Protein AF-A0A2P6PGK5-F1 (afdb_monomer)

Nearest PDB structures (foldseek):
  5vak-assembly1_A  TM=9.137E-01  e=5.078E-07  Homo sapiens
  5cg0-assembly3_E  TM=9.260E-01  e=4.157E-07  Spodoptera frugiperda
  8in1-assembly2_B  TM=9.350E-01  e=7.089E-07  Aplysia kurodai
  6nfj-assembly1_A  TM=8.899E-01  e=5.078E-07  Homo sapiens
  5cg0-assembly3_F  TM=8.887E-01  e=6.204E-07  Spodoptera frugiperda

Radius of gyration: 15.55 Å; Cα contacts (8 Å, |Δi|>4): 131; chains: 1; bounding box: 45×29×41 Å

Sequence (103 aa):
MGKSGIISVLGQRTHRTSSLKDWLRVKYLRGHIGSLLNALRNGSNTRRYFIWSFLDSLELLDGYKSSYGLYYVDLDDPDLKRHPKLSAHWYSQFLKRQNITAV

Mean predicted aligned error: 5.63 Å

Structure (mmCIF, N/CA/C/O backbone):
data_AF-A0A2P6PGK5-F1
#
_entry.id   AF-A0A2P6PGK5-F1
#
loop_
_atom_site.group_PDB
_atom_site.id
_atom_site.type_symbol
_atom_site.label_atom_id
_atom_site.label_alt_id
_atom_site.label_comp_id
_atom_site.label_asym_id
_atom_site.label_entity_id
_atom_site.label_seq_id
_atom_site.pdbx_PDB_ins_code
_atom_site.Cartn_x
_atom_site.Cartn_y
_atom_site.Cartn_z
_atom_site.occupancy
_atom_site.B_iso_or_equiv
_atom_site.auth_seq_id
_atom_site.auth_comp_id
_atom_site.auth_asym_id
_atom_site.auth_atom_id
_atom_site.pdbx_PDB_model_num
ATOM 1 N N . MET A 1 1 ? -33.115 11.509 4.839 1.00 42.41 1 MET A N 1
ATOM 2 C CA . MET A 1 1 ? -31.759 12.073 4.631 1.00 42.41 1 MET A CA 1
ATOM 3 C C . MET A 1 1 ? -30.715 11.077 5.132 1.00 42.41 1 MET A C 1
ATOM 5 O O . MET A 1 1 ? -30.538 10.938 6.336 1.00 42.41 1 MET A O 1
ATOM 9 N N . GLY A 1 2 ? -30.080 10.312 4.240 1.00 51.88 2 GLY A N 1
ATOM 10 C CA . GLY A 1 2 ? -29.024 9.371 4.626 1.00 51.88 2 GLY A CA 1
ATOM 11 C C . GLY A 1 2 ? -27.752 10.131 4.996 1.00 51.88 2 GLY A C 1
ATOM 12 O O . GLY A 1 2 ? -27.228 10.870 4.170 1.00 51.88 2 GLY A O 1
ATOM 13 N N . LYS A 1 3 ? -27.260 9.992 6.232 1.00 59.16 3 LYS A N 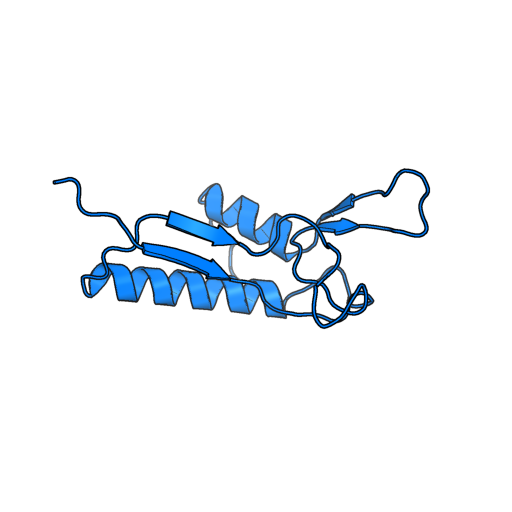1
ATOM 14 C CA . LYS A 1 3 ? -25.996 10.621 6.651 1.00 59.16 3 LYS A CA 1
ATOM 15 C C . LYS A 1 3 ? -24.860 10.078 5.774 1.00 59.16 3 LYS A C 1
ATOM 17 O O . LYS A 1 3 ? -24.519 8.900 5.901 1.00 59.16 3 LYS A O 1
ATOM 22 N N . SER A 1 4 ? -24.306 10.910 4.891 1.00 66.56 4 SER A N 1
ATOM 23 C CA . SER A 1 4 ? -23.116 10.564 4.107 1.00 66.56 4 SER A CA 1
ATOM 24 C C . SER A 1 4 ? -21.942 10.349 5.071 1.00 66.56 4 SER A C 1
ATOM 26 O O . SER A 1 4 ? -21.747 11.136 5.998 1.00 66.56 4 SER A O 1
ATOM 28 N N . GLY A 1 5 ? -21.242 9.222 4.945 1.00 72.25 5 GLY A N 1
ATOM 29 C CA . GLY A 1 5 ? -20.103 8.874 5.801 1.00 72.25 5 GLY A CA 1
ATOM 30 C C . GLY A 1 5 ? -18.786 9.339 5.193 1.00 72.25 5 GLY A C 1
ATOM 31 O O . GLY A 1 5 ? -18.675 9.442 3.974 1.00 72.25 5 GLY A O 1
ATOM 32 N N . ILE A 1 6 ? -17.779 9.575 6.032 1.00 80.50 6 ILE A N 1
ATOM 33 C CA . ILE A 1 6 ? -16.431 9.932 5.572 1.00 80.50 6 ILE A CA 1
ATOM 34 C C . ILE A 1 6 ? -15.730 8.672 5.041 1.00 80.50 6 ILE A C 1
ATOM 36 O O . ILE A 1 6 ? -15.891 7.574 5.594 1.00 80.50 6 ILE A O 1
ATOM 40 N N . ILE A 1 7 ? -14.965 8.834 3.960 1.00 81.81 7 ILE A N 1
ATOM 41 C CA . ILE A 1 7 ? -14.053 7.826 3.417 1.00 81.81 7 ILE A CA 1
ATOM 42 C C . ILE A 1 7 ? -12.629 8.255 3.764 1.00 81.81 7 ILE A C 1
ATOM 44 O O . ILE A 1 7 ? -12.229 9.371 3.445 1.00 81.81 7 ILE A O 1
ATOM 48 N N . SER A 1 8 ? -11.868 7.369 4.402 1.00 83.06 8 SER A N 1
ATOM 49 C CA . SER A 1 8 ? -10.443 7.583 4.660 1.00 83.06 8 SER A CA 1
ATOM 50 C C . SER A 1 8 ? -9.613 6.930 3.549 1.00 83.06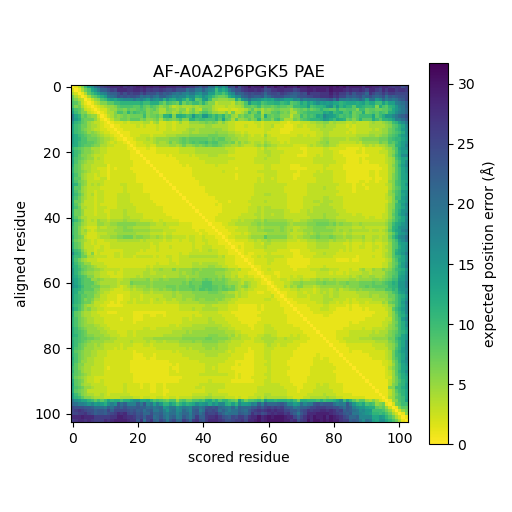 8 SER A C 1
ATOM 52 O O . SER A 1 8 ? -9.800 5.743 3.277 1.00 83.06 8 SER A O 1
ATOM 54 N N . VAL A 1 9 ? -8.728 7.694 2.898 1.00 80.50 9 VAL A N 1
ATOM 55 C CA . VAL A 1 9 ? -7.813 7.217 1.843 1.00 80.50 9 VAL A CA 1
ATOM 56 C C . VAL A 1 9 ? -6.383 7.566 2.226 1.00 80.50 9 VAL A C 1
ATOM 58 O O . VAL A 1 9 ? -6.110 8.746 2.429 1.00 80.50 9 VAL A O 1
ATOM 61 N N . LEU A 1 10 ? -5.472 6.587 2.317 1.00 80.94 10 LEU A N 1
ATOM 62 C CA . LEU A 1 10 ? -4.062 6.859 2.647 1.00 80.94 10 LEU A CA 1
ATOM 63 C C . LEU A 1 10 ? -3.064 5.944 1.960 1.00 80.94 10 LEU A C 1
ATOM 65 O O . LEU A 1 10 ? -3.336 4.767 1.749 1.00 80.94 10 LEU A O 1
ATOM 69 N N . GLY A 1 11 ? -1.859 6.479 1.775 1.00 81.31 11 GLY A N 1
ATOM 70 C CA . GLY A 1 11 ? -0.684 5.750 1.333 1.00 81.31 11 GLY A CA 1
ATOM 71 C C . GLY A 1 11 ? 0.596 6.312 1.939 1.00 81.31 11 GLY A C 1
ATOM 72 O O . GLY A 1 11 ? 0.722 7.520 2.136 1.00 81.31 11 GLY A O 1
ATOM 73 N N . GLN A 1 12 ? 1.565 5.439 2.215 1.00 91.19 12 GLN A N 1
ATOM 74 C CA . GLN A 1 12 ? 2.922 5.861 2.559 1.00 91.19 12 GLN A CA 1
ATOM 75 C C . GLN A 1 12 ? 3.805 5.798 1.314 1.00 91.19 12 GLN A C 1
ATOM 77 O O . GLN A 1 12 ? 3.970 4.724 0.728 1.00 91.19 12 GLN A O 1
ATOM 82 N N . ARG A 1 13 ? 4.418 6.932 0.969 1.00 92.69 13 ARG A N 1
ATOM 83 C CA . ARG A 1 13 ? 5.409 7.040 -0.104 1.00 92.69 13 ARG A CA 1
ATOM 84 C C . ARG A 1 13 ? 6.664 6.239 0.238 1.00 92.69 13 ARG A C 1
ATOM 86 O O . ARG A 1 13 ? 7.229 6.405 1.316 1.00 92.69 13 ARG A O 1
ATOM 93 N N . THR A 1 14 ? 7.143 5.444 -0.709 1.00 92.50 14 THR A N 1
ATOM 94 C CA . THR A 1 14 ? 8.529 4.956 -0.747 1.00 92.50 14 THR A CA 1
ATOM 95 C C . THR A 1 14 ? 9.147 5.297 -2.093 1.00 92.50 14 THR A C 1
ATOM 97 O O . THR A 1 14 ? 8.434 5.557 -3.061 1.00 92.50 14 THR A O 1
ATOM 100 N N . HIS A 1 15 ? 10.475 5.256 -2.180 1.00 93.12 15 HIS A N 1
ATOM 101 C CA . HIS A 1 15 ? 11.134 5.283 -3.482 1.00 93.12 15 HIS A CA 1
ATOM 102 C C . HIS A 1 15 ? 10.796 3.999 -4.250 1.00 93.12 15 HIS A C 1
ATOM 104 O O . HIS A 1 15 ? 10.732 2.929 -3.637 1.00 93.12 15 HIS A O 1
ATOM 110 N N . ARG A 1 16 ? 10.592 4.070 -5.566 1.00 90.12 16 ARG A N 1
ATOM 111 C CA . ARG A 1 16 ? 10.184 2.905 -6.367 1.00 90.12 16 ARG A CA 1
ATOM 112 C C . ARG A 1 16 ? 11.199 1.763 -6.345 1.00 90.12 16 ARG A C 1
ATOM 114 O O . ARG A 1 16 ? 10.803 0.607 -6.309 1.00 90.12 16 ARG A O 1
ATOM 121 N N . THR A 1 17 ? 12.490 2.082 -6.297 1.00 90.31 17 THR A N 1
ATOM 122 C CA . THR A 1 17 ? 13.575 1.084 -6.215 1.00 90.31 17 THR A CA 1
ATOM 123 C C . THR A 1 17 ? 13.793 0.524 -4.804 1.00 90.31 17 THR A C 1
ATOM 125 O O . THR A 1 17 ? 14.761 -0.194 -4.562 1.00 90.31 17 THR A O 1
ATOM 128 N N . SER A 1 18 ? 12.928 0.866 -3.843 1.00 91.25 18 SER A N 1
ATOM 129 C CA . SER A 1 18 ? 13.022 0.335 -2.481 1.00 91.25 18 SER A CA 1
ATOM 130 C C . SER A 1 18 ? 12.721 -1.163 -2.452 1.00 91.25 18 SER A C 1
ATOM 132 O O . SER A 1 18 ? 11.981 -1.686 -3.282 1.00 91.25 18 SER A O 1
ATOM 134 N N . SER A 1 19 ? 13.256 -1.851 -1.443 1.00 93.50 19 SER A N 1
ATOM 135 C CA . SER A 1 19 ? 13.004 -3.279 -1.239 1.00 93.50 19 SER A CA 1
ATOM 136 C C . SER A 1 19 ? 11.507 -3.600 -1.130 1.00 93.50 19 SER A C 1
ATOM 138 O O . SER A 1 19 ? 10.753 -2.868 -0.487 1.00 93.50 19 SER A O 1
ATOM 140 N N . LEU A 1 20 ? 11.103 -4.768 -1.648 1.00 96.38 20 LEU A N 1
ATOM 141 C CA . LEU A 1 20 ? 9.766 -5.338 -1.425 1.00 96.38 20 LEU A CA 1
ATOM 142 C C . LEU A 1 20 ? 9.482 -5.627 0.063 1.00 96.38 20 LEU A C 1
ATOM 144 O O . LEU A 1 20 ? 8.325 -5.791 0.447 1.00 96.38 20 LEU A O 1
ATOM 148 N N . LYS A 1 21 ? 10.516 -5.666 0.918 1.00 97.12 21 LYS A N 1
ATOM 149 C CA . LYS A 1 21 ? 10.396 -5.740 2.384 1.00 97.12 21 LYS A CA 1
ATOM 150 C C . LYS A 1 21 ? 10.129 -4.350 2.982 1.00 97.12 21 LYS A C 1
ATOM 152 O O . LYS A 1 21 ? 10.942 -3.807 3.729 1.00 97.12 21 LYS A O 1
ATOM 157 N N . ASP A 1 22 ? 8.982 -3.766 2.654 1.00 96.25 22 ASP A N 1
ATOM 158 C CA . ASP A 1 22 ? 8.582 -2.400 3.013 1.00 96.25 22 ASP A CA 1
ATOM 159 C C . ASP A 1 22 ? 8.039 -2.268 4.454 1.00 96.25 22 ASP A C 1
ATOM 161 O O . ASP A 1 22 ? 6.922 -1.811 4.699 1.00 96.25 22 ASP A O 1
ATOM 165 N N . TRP A 1 23 ? 8.860 -2.623 5.449 1.00 95.94 23 TRP A N 1
ATOM 166 C CA . TRP A 1 23 ? 8.503 -2.600 6.879 1.00 95.94 23 TRP A CA 1
ATOM 167 C C . TRP A 1 23 ? 7.949 -1.264 7.380 1.00 95.94 23 TRP A C 1
ATOM 169 O O . TRP A 1 23 ? 7.050 -1.235 8.224 1.00 95.94 23 TRP A O 1
ATOM 179 N N . LEU A 1 24 ? 8.459 -0.149 6.854 1.00 94.81 24 LEU A N 1
ATOM 180 C CA . LEU A 1 24 ? 7.960 1.182 7.202 1.00 94.81 24 LEU A CA 1
ATOM 181 C C . LEU A 1 24 ? 6.484 1.349 6.822 1.00 94.81 24 LEU A C 1
ATOM 183 O O . LEU A 1 24 ? 5.739 1.976 7.580 1.00 94.81 24 LEU A O 1
ATOM 187 N N . ARG A 1 25 ? 6.046 0.726 5.720 1.00 95.88 25 ARG A N 1
ATOM 188 C CA . ARG A 1 25 ? 4.655 0.768 5.263 1.00 95.88 25 ARG A CA 1
ATOM 189 C C . ARG A 1 25 ? 3.768 -0.100 6.130 1.00 95.88 25 ARG A C 1
ATOM 191 O O . ARG A 1 25 ? 2.692 0.341 6.515 1.00 95.88 25 ARG A O 1
ATOM 198 N N . VAL A 1 26 ? 4.248 -1.272 6.542 1.00 96.56 26 VAL A N 1
ATOM 199 C CA . VAL A 1 26 ? 3.560 -2.105 7.543 1.00 96.56 26 VAL A CA 1
ATOM 200 C C . VAL A 1 26 ? 3.345 -1.329 8.845 1.00 96.56 26 VAL A C 1
ATOM 202 O O . VAL A 1 26 ? 2.224 -1.262 9.354 1.00 96.56 26 VAL A O 1
ATOM 205 N N . LYS A 1 27 ? 4.397 -0.684 9.369 1.00 96.25 27 LYS A N 1
ATOM 206 C CA . LYS A 1 27 ? 4.312 0.130 10.592 1.00 96.25 27 LYS A CA 1
ATOM 20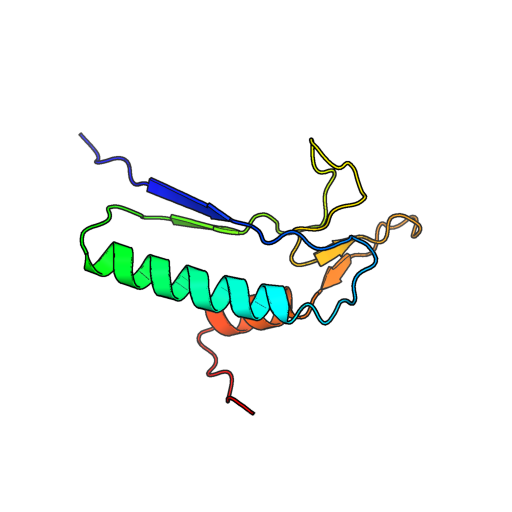7 C C . LYS A 1 27 ? 3.315 1.278 10.430 1.00 96.25 27 LYS A C 1
ATOM 209 O O . LYS A 1 27 ? 2.512 1.516 11.333 1.00 96.25 27 LYS A O 1
ATOM 214 N N . TYR A 1 28 ? 3.346 1.954 9.283 1.00 95.00 28 TYR A N 1
ATOM 215 C CA . TYR A 1 28 ? 2.424 3.035 8.954 1.00 95.00 28 TYR A CA 1
ATOM 216 C C . TYR A 1 28 ? 0.970 2.563 8.896 1.00 95.00 28 TYR A C 1
ATOM 218 O O . TYR A 1 28 ? 0.121 3.160 9.552 1.00 95.00 28 TYR A O 1
ATOM 226 N N . LEU A 1 29 ? 0.681 1.471 8.181 1.00 95.12 29 LEU A N 1
ATOM 227 C CA . LEU A 1 29 ? -0.672 0.920 8.073 1.00 95.12 29 LEU A CA 1
ATOM 228 C C . LEU A 1 29 ? -1.219 0.516 9.439 1.00 95.12 29 LEU A C 1
ATOM 230 O O . LEU A 1 29 ? -2.330 0.907 9.792 1.00 95.12 29 LEU A O 1
ATOM 234 N N . ARG A 1 30 ? -0.422 -0.194 10.247 1.00 95.06 30 ARG A N 1
ATOM 235 C CA . ARG A 1 30 ? -0.822 -0.589 11.603 1.00 95.06 30 ARG A CA 1
ATOM 236 C C . ARG A 1 30 ? -1.138 0.622 12.478 1.00 95.06 30 ARG A C 1
ATOM 238 O O . ARG A 1 30 ? -2.169 0.640 13.145 1.00 95.06 30 ARG A O 1
ATOM 245 N N . GLY A 1 31 ? -0.264 1.630 12.464 1.00 94.94 31 GLY A N 1
ATOM 246 C CA . GLY A 1 31 ? -0.464 2.863 13.223 1.00 94.94 31 GLY A CA 1
ATOM 247 C C . GLY A 1 31 ? -1.706 3.622 12.765 1.00 94.94 31 GLY A C 1
ATOM 248 O O . GLY A 1 31 ? -2.537 3.997 13.587 1.00 94.94 31 GLY A O 1
ATOM 249 N N . HIS A 1 32 ? -1.877 3.788 11.454 1.00 94.00 32 HIS A N 1
ATOM 250 C CA . HIS A 1 32 ? -3.007 4.520 10.902 1.00 94.00 32 HIS A CA 1
ATOM 251 C C . HIS A 1 32 ? -4.343 3.830 11.193 1.00 94.00 32 HIS A C 1
ATOM 253 O O . HIS A 1 32 ? -5.275 4.481 11.656 1.00 94.00 32 HIS A O 1
ATOM 259 N N . ILE A 1 33 ? -4.442 2.518 10.967 1.00 93.88 33 ILE A N 1
ATOM 260 C CA . ILE A 1 33 ? -5.662 1.751 11.251 1.00 93.88 33 ILE A CA 1
ATOM 261 C C . ILE A 1 33 ? -6.009 1.825 12.746 1.00 93.88 33 ILE A C 1
ATOM 263 O O . ILE A 1 33 ? -7.179 1.983 13.096 1.00 93.88 33 ILE A O 1
ATOM 267 N N . GLY A 1 34 ? -5.006 1.782 13.631 1.00 94.38 34 GLY A N 1
ATOM 268 C CA . GLY A 1 34 ? -5.197 2.002 15.067 1.00 94.38 34 GLY A CA 1
ATOM 269 C C . GLY A 1 34 ? -5.753 3.395 15.386 1.00 94.38 34 GLY A C 1
ATOM 270 O O . GLY A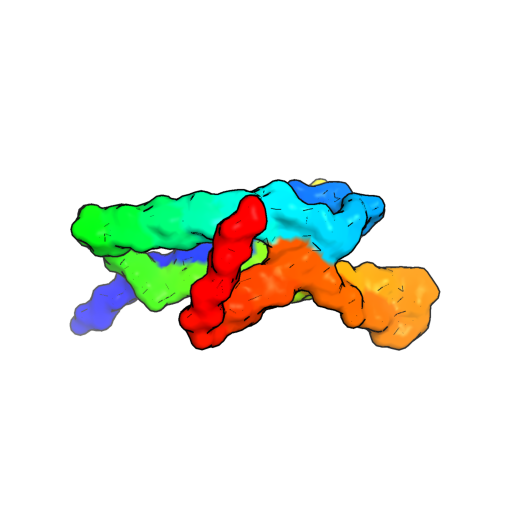 1 34 ? -6.728 3.520 16.125 1.00 94.38 34 GLY A O 1
ATOM 271 N N . SER A 1 35 ? -5.192 4.443 14.779 1.00 94.31 35 SER A N 1
ATOM 272 C CA . SER A 1 35 ? -5.694 5.815 14.926 1.00 94.31 35 SER A CA 1
ATOM 273 C C . SER A 1 35 ? -7.111 5.984 14.376 1.00 94.31 35 SER A C 1
ATOM 275 O O . SER A 1 35 ? -7.932 6.654 14.999 1.00 94.31 35 SER A O 1
ATOM 277 N N . LEU A 1 36 ? -7.431 5.340 13.250 1.00 93.62 36 LEU A N 1
ATOM 278 C CA . LEU A 1 36 ? -8.777 5.331 12.684 1.00 93.62 36 LEU A CA 1
ATOM 279 C C . LEU A 1 36 ? -9.772 4.664 13.641 1.00 93.62 36 LEU A C 1
ATOM 281 O O . LEU A 1 36 ? -10.848 5.207 13.875 1.00 93.62 36 LEU A O 1
ATOM 285 N N . LEU A 1 37 ? -9.404 3.535 14.253 1.00 93.38 37 LEU A N 1
ATOM 286 C CA . LEU A 1 37 ? -10.229 2.887 15.274 1.00 93.38 37 LEU A CA 1
ATOM 287 C C . LEU A 1 37 ? -10.491 3.813 16.472 1.00 93.38 37 LEU A C 1
ATOM 289 O O . LEU A 1 37 ? -11.621 3.884 16.954 1.00 93.38 37 LEU A O 1
ATOM 293 N N . ASN A 1 38 ? -9.478 4.551 16.930 1.00 96.25 38 ASN A N 1
ATOM 294 C CA . ASN A 1 38 ? -9.648 5.534 18.002 1.00 96.25 38 ASN A CA 1
ATOM 295 C C . ASN A 1 38 ? -10.581 6.679 17.580 1.00 96.25 38 ASN A C 1
ATOM 297 O O . ASN A 1 38 ? -11.467 7.058 18.340 1.00 96.25 38 ASN A O 1
ATOM 301 N N . ALA A 1 39 ? -10.452 7.186 16.352 1.00 94.44 39 ALA A N 1
ATOM 302 C CA . ALA A 1 39 ? -11.346 8.217 15.829 1.00 94.44 39 ALA A CA 1
ATOM 303 C C . ALA A 1 39 ? -12.805 7.735 15.740 1.00 94.44 39 ALA A C 1
ATOM 305 O O . ALA A 1 39 ? -13.717 8.479 16.096 1.00 94.44 39 ALA A O 1
ATOM 306 N N . LEU A 1 40 ? -13.032 6.487 15.311 1.00 93.88 40 LEU A N 1
ATOM 307 C CA . LEU A 1 40 ? -14.361 5.865 15.295 1.00 93.88 40 LEU A CA 1
ATOM 308 C C . LEU A 1 40 ? -14.961 5.788 16.705 1.00 93.88 40 LEU A C 1
ATOM 310 O O . LEU A 1 40 ? -16.119 6.151 16.899 1.00 93.88 40 LEU A O 1
ATOM 314 N N . ARG A 1 41 ? -14.163 5.375 17.698 1.00 95.06 41 ARG A N 1
ATOM 315 C CA . ARG A 1 41 ? -14.574 5.340 19.115 1.00 95.06 41 ARG A CA 1
ATOM 316 C C . ARG A 1 41 ? -14.896 6.728 19.669 1.00 95.06 41 ARG A C 1
ATOM 318 O O . ARG A 1 41 ? -15.786 6.849 20.501 1.00 95.06 41 ARG A O 1
ATOM 325 N N . ASN A 1 42 ? -14.239 7.763 19.150 1.00 96.69 42 ASN A N 1
ATOM 326 C CA . ASN A 1 42 ? -14.464 9.161 19.521 1.00 96.69 42 ASN A CA 1
ATOM 327 C C . ASN A 1 42 ? -15.579 9.841 18.697 1.00 96.69 42 ASN A C 1
ATOM 329 O O . ASN A 1 42 ? -15.671 11.066 18.678 1.00 96.69 42 ASN A O 1
ATOM 333 N N . GLY A 1 43 ? -16.427 9.073 18.003 1.00 95.31 43 GLY A N 1
ATOM 334 C CA . GLY A 1 43 ? -17.623 9.591 17.330 1.00 95.31 43 GLY A CA 1
ATOM 335 C C . GLY A 1 43 ? -17.435 10.001 15.867 1.00 95.31 43 GLY A C 1
ATOM 336 O O . GLY A 1 43 ? -18.360 10.553 15.268 1.00 95.31 43 GLY A O 1
ATOM 337 N N . SER A 1 44 ? -16.281 9.721 15.251 1.00 94.19 44 SER A N 1
ATOM 338 C CA . SER A 1 44 ? -16.105 9.927 13.808 1.00 94.19 44 SER A CA 1
ATOM 339 C C . SER A 1 44 ? -17.111 9.092 13.005 1.00 94.19 44 SER A C 1
ATOM 341 O O . SER A 1 44 ? -17.179 7.874 13.151 1.00 94.19 44 SER A O 1
ATOM 343 N N . ASN A 1 45 ? -17.840 9.721 12.076 1.00 93.94 45 ASN A N 1
ATOM 344 C CA . ASN A 1 45 ? -18.737 9.036 11.130 1.00 93.94 45 ASN A CA 1
ATOM 345 C C . ASN A 1 45 ? -17.972 8.493 9.901 1.00 93.94 45 ASN A C 1
ATOM 347 O O . ASN A 1 45 ? -18.431 8.610 8.759 1.00 93.94 45 ASN A O 1
ATOM 351 N N . THR A 1 46 ? -16.776 7.936 10.110 1.00 91.69 46 THR A N 1
ATOM 352 C CA . THR A 1 46 ? -16.020 7.273 9.039 1.00 91.69 46 THR A CA 1
ATOM 353 C C . THR A 1 46 ? -16.620 5.896 8.786 1.00 91.69 46 THR A C 1
ATOM 355 O O . THR A 1 46 ? -16.834 5.123 9.713 1.00 91.69 46 THR A O 1
ATOM 358 N N . ARG A 1 47 ? -16.929 5.580 7.527 1.00 90.44 47 ARG A N 1
ATOM 359 C CA . ARG A 1 47 ? -17.622 4.324 7.178 1.00 90.44 47 ARG A CA 1
ATOM 360 C C . ARG A 1 47 ? -16.810 3.397 6.296 1.00 90.44 47 ARG A C 1
ATOM 362 O O . ARG A 1 47 ? -17.141 2.221 6.185 1.00 90.44 47 ARG A O 1
ATOM 369 N N . ARG A 1 48 ? -15.798 3.929 5.615 1.00 88.69 48 ARG A N 1
ATOM 370 C CA . ARG A 1 48 ? -14.993 3.188 4.644 1.00 88.69 48 ARG A CA 1
ATOM 371 C C . ARG A 1 48 ? -13.538 3.626 4.739 1.00 88.69 48 ARG A C 1
ATOM 373 O O . ARG A 1 48 ? -13.252 4.790 5.014 1.00 88.69 48 ARG A O 1
ATOM 380 N N . TYR A 1 49 ? -12.649 2.679 4.478 1.00 90.56 49 TYR A N 1
ATOM 381 C CA . TYR A 1 49 ? -11.212 2.885 4.384 1.00 90.56 49 TYR A CA 1
ATOM 382 C C . TYR A 1 49 ? -10.720 2.290 3.066 1.00 90.56 49 TYR A C 1
ATOM 384 O O . TYR A 1 49 ? -11.051 1.146 2.751 1.00 90.56 49 TYR A O 1
ATOM 392 N N . PHE A 1 50 ? -9.943 3.061 2.314 1.00 92.00 50 PHE A N 1
ATOM 393 C CA . PHE A 1 50 ? -9.240 2.602 1.125 1.00 92.00 50 PHE A CA 1
ATOM 394 C C . PHE A 1 50 ? -7.752 2.885 1.279 1.00 92.00 50 PHE A C 1
ATOM 396 O O . PHE A 1 50 ? -7.339 3.951 1.733 1.00 92.00 50 PHE A O 1
ATOM 403 N N . ILE A 1 51 ? -6.936 1.925 0.868 1.00 93.50 51 ILE A N 1
ATOM 404 C CA . ILE A 1 51 ? -5.499 2.127 0.772 1.00 93.50 51 ILE A CA 1
ATOM 405 C C . ILE A 1 51 ? -5.165 2.715 -0.601 1.00 93.50 51 ILE A C 1
ATOM 407 O O . ILE A 1 51 ? -5.593 2.191 -1.631 1.00 93.50 51 ILE A O 1
ATOM 411 N N . TRP A 1 52 ? -4.405 3.804 -0.606 1.00 93.12 52 TRP A N 1
ATOM 412 C CA . TRP A 1 52 ? -3.683 4.280 -1.774 1.00 93.12 52 TRP A CA 1
ATOM 413 C C . TRP A 1 52 ? -2.281 3.657 -1.740 1.00 93.12 52 TRP A C 1
ATOM 415 O O . TRP A 1 52 ? -1.476 3.982 -0.875 1.00 93.12 52 TRP A O 1
ATOM 425 N N . SER A 1 53 ? -1.963 2.700 -2.594 1.00 94.31 53 SER A N 1
ATOM 426 C CA . SER A 1 53 ? -2.779 2.148 -3.682 1.00 94.31 53 SER A CA 1
ATOM 427 C C . SER A 1 53 ? -2.659 0.627 -3.724 1.00 94.31 53 SER A C 1
ATOM 429 O O . SER A 1 53 ? -1.897 0.009 -2.977 1.00 94.31 53 SER A O 1
ATOM 431 N N . PHE A 1 54 ? -3.451 -0.016 -4.582 1.00 95.50 54 PHE A N 1
ATOM 432 C CA . PHE A 1 54 ? -3.319 -1.456 -4.793 1.00 95.50 54 PHE A CA 1
ATOM 433 C C . PHE A 1 54 ? -2.020 -1.792 -5.545 1.00 95.50 54 PHE A C 1
ATOM 435 O O . PHE A 1 54 ? -1.239 -2.619 -5.079 1.00 95.50 54 PHE A O 1
ATOM 442 N N . LEU A 1 55 ? -1.754 -1.105 -6.658 1.00 96.38 55 LEU A N 1
ATOM 443 C CA . LEU A 1 55 ? -0.556 -1.268 -7.486 1.00 96.38 55 LEU A CA 1
ATOM 444 C C . LEU A 1 55 ? 0.282 0.005 -7.467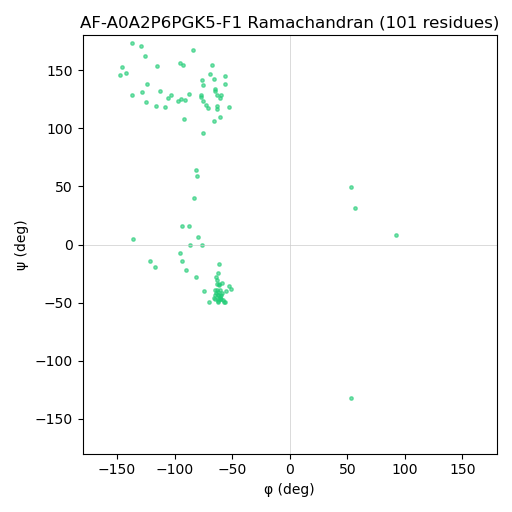 1.00 96.38 55 LEU A C 1
ATOM 446 O O . LEU A 1 55 ? -0.263 1.099 -7.326 1.00 96.38 55 LEU A O 1
ATOM 450 N N . ASP A 1 56 ? 1.586 -0.129 -7.685 1.00 94.75 56 ASP A N 1
ATOM 451 C CA . ASP A 1 56 ? 2.396 1.013 -8.086 1.00 94.75 56 ASP A CA 1
ATOM 452 C C . ASP A 1 56 ? 1.872 1.571 -9.411 1.00 94.75 56 ASP A C 1
ATOM 454 O O . ASP A 1 56 ? 1.703 0.849 -10.394 1.00 94.75 56 ASP A O 1
ATOM 458 N N . SER A 1 57 ? 1.588 2.867 -9.399 1.00 92.69 57 SER A N 1
ATOM 459 C CA . SER A 1 57 ? 1.006 3.616 -10.505 1.00 92.69 57 SER A CA 1
ATOM 460 C C . SER A 1 57 ? 1.830 4.863 -10.796 1.00 92.69 57 SER A C 1
ATOM 462 O O . SER A 1 57 ? 2.740 5.215 -10.046 1.00 92.69 57 SER A O 1
ATOM 464 N N . LEU A 1 58 ? 1.509 5.538 -11.898 1.00 93.62 58 LEU A N 1
ATOM 465 C CA . LEU A 1 58 ? 2.015 6.880 -12.151 1.00 93.62 58 LEU A CA 1
ATOM 466 C C . LEU A 1 58 ? 1.480 7.826 -11.065 1.00 93.62 58 LEU A C 1
ATOM 468 O O . LEU A 1 58 ? 0.274 8.053 -10.986 1.00 93.62 58 LEU A O 1
ATOM 472 N N . GLU A 1 59 ? 2.370 8.393 -10.256 1.00 93.00 59 GLU A N 1
ATOM 473 C CA . GLU A 1 59 ? 1.997 9.382 -9.247 1.00 93.00 59 GLU A CA 1
ATOM 474 C C . GLU A 1 59 ? 2.095 10.787 -9.843 1.00 93.00 59 GLU A C 1
ATOM 476 O O . GLU A 1 59 ? 3.152 11.187 -10.330 1.00 93.00 59 GLU A O 1
ATOM 481 N N . LEU A 1 60 ? 1.004 11.557 -9.791 1.00 89.31 60 LEU A N 1
ATOM 482 C CA . LEU A 1 60 ? 0.864 12.830 -10.516 1.00 89.31 60 LEU A CA 1
ATOM 483 C C . LEU A 1 60 ? 2.030 13.807 -10.291 1.00 89.31 60 LEU A C 1
ATOM 485 O O . LEU A 1 60 ? 2.451 14.492 -11.217 1.00 89.31 60 LEU A O 1
ATOM 489 N N . LEU A 1 61 ? 2.545 13.868 -9.061 1.00 89.75 61 LEU A N 1
ATOM 490 C CA . LEU A 1 61 ?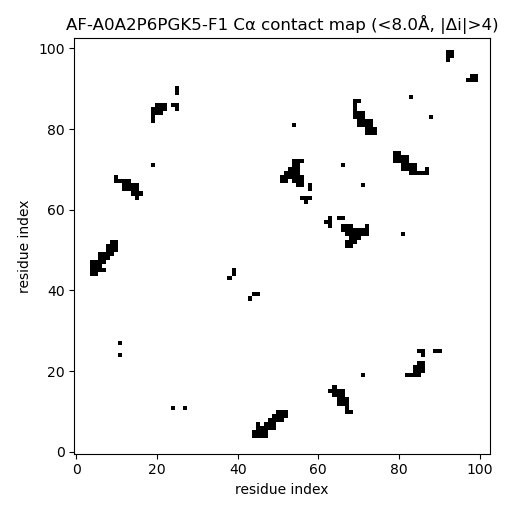 3.583 14.824 -8.670 1.00 89.75 61 LEU A CA 1
ATOM 491 C C . LEU A 1 61 ? 5.011 14.278 -8.789 1.00 89.75 61 LEU A C 1
ATOM 493 O O . LEU A 1 61 ? 5.954 15.057 -8.712 1.00 89.75 61 LEU A O 1
ATOM 497 N N . ASP A 1 62 ? 5.187 12.963 -8.939 1.00 89.12 62 ASP A N 1
ATOM 498 C CA . ASP A 1 62 ? 6.507 12.324 -8.804 1.00 89.12 62 ASP A CA 1
ATOM 499 C C . ASP A 1 62 ? 6.796 11.273 -9.893 1.00 89.12 62 ASP A C 1
ATOM 501 O O . ASP A 1 62 ? 7.822 10.584 -9.878 1.00 89.12 62 ASP A O 1
ATOM 505 N N . GLY A 1 63 ? 5.884 11.147 -10.860 1.00 92.44 63 GLY A N 1
ATOM 506 C CA . GLY A 1 63 ? 5.933 10.165 -11.930 1.00 92.44 63 GLY A CA 1
ATOM 507 C C . GLY A 1 63 ? 6.097 8.749 -11.382 1.00 92.44 63 GLY A C 1
ATOM 508 O O . GLY A 1 63 ? 5.431 8.344 -10.431 1.00 92.44 63 GLY A O 1
ATOM 509 N N . TYR A 1 64 ? 7.035 8.004 -11.962 1.00 91.94 64 TYR A N 1
ATOM 510 C CA . TYR A 1 64 ? 7.380 6.648 -11.532 1.00 91.94 64 TYR A CA 1
ATOM 511 C C . TYR A 1 64 ? 8.539 6.597 -10.527 1.00 91.94 64 TYR A C 1
ATOM 513 O O . TYR A 1 64 ? 9.139 5.542 -10.343 1.00 91.94 64 TYR A O 1
ATOM 521 N N . LYS A 1 65 ? 8.918 7.712 -9.893 1.00 93.00 65 LYS A N 1
ATOM 522 C CA . LYS A 1 65 ? 9.972 7.700 -8.859 1.00 93.00 65 LYS A CA 1
ATOM 523 C C . LYS A 1 65 ? 9.430 7.253 -7.505 1.00 93.00 65 LYS A C 1
ATOM 525 O O . LYS A 1 65 ? 10.157 6.669 -6.698 1.00 93.00 65 LYS A O 1
ATOM 530 N N . SER A 1 66 ? 8.142 7.493 -7.278 1.00 93.19 66 SER A N 1
ATOM 531 C CA . SER A 1 66 ? 7.428 7.082 -6.078 1.00 93.19 66 SER A CA 1
ATOM 532 C C . SER A 1 66 ? 6.700 5.765 -6.239 1.00 93.19 66 SER A C 1
ATOM 534 O O . SER A 1 66 ? 6.324 5.345 -7.327 1.00 93.19 66 SER A O 1
ATOM 536 N N . SER A 1 67 ? 6.475 5.144 -5.092 1.00 93.62 67 SER A N 1
ATOM 537 C CA . SER A 1 67 ? 5.683 3.945 -4.939 1.00 93.62 67 SER A CA 1
ATOM 538 C C . SER A 1 67 ? 4.782 4.085 -3.713 1.00 93.62 67 SER A C 1
ATOM 540 O O . SER A 1 67 ? 5.253 4.393 -2.613 1.00 93.62 67 SER A O 1
ATOM 542 N N . TYR A 1 68 ? 3.490 3.836 -3.914 1.00 95.12 68 TYR A N 1
ATOM 543 C CA . TYR A 1 68 ? 2.462 3.764 -2.869 1.00 95.12 68 TYR A CA 1
ATOM 544 C C . TYR A 1 68 ? 1.756 2.405 -2.844 1.00 95.12 68 TYR A C 1
ATOM 546 O O . TYR A 1 68 ? 1.081 2.078 -1.867 1.00 95.12 68 TYR A O 1
ATOM 554 N N . GLY A 1 69 ? 1.928 1.605 -3.898 1.00 96.12 69 GLY A N 1
ATOM 555 C CA . GLY A 1 69 ? 1.203 0.369 -4.103 1.00 96.12 69 GLY A CA 1
ATOM 556 C C . GLY A 1 69 ? 1.583 -0.714 -3.111 1.00 96.12 69 GLY A C 1
ATOM 557 O O . GLY A 1 69 ? 2.754 -0.860 -2.753 1.00 96.12 69 GLY A O 1
ATOM 558 N N . LEU A 1 70 ? 0.612 -1.546 -2.747 1.00 97.56 70 LEU A N 1
ATOM 559 C CA . LEU A 1 70 ? 0.863 -2.834 -2.099 1.00 97.56 70 LEU A CA 1
ATOM 560 C C . LEU A 1 70 ? 1.630 -3.799 -3.018 1.00 97.56 70 LEU A C 1
ATOM 562 O O . LEU A 1 70 ? 2.384 -4.645 -2.542 1.00 97.56 70 LEU A O 1
ATOM 566 N N . TYR A 1 71 ? 1.470 -3.658 -4.331 1.00 97.75 71 TYR A N 1
ATOM 567 C CA . TYR A 1 71 ? 2.183 -4.443 -5.333 1.00 97.75 71 TYR A CA 1
ATOM 568 C C . TYR A 1 71 ? 3.138 -3.558 -6.121 1.00 97.75 71 TYR A C 1
ATOM 570 O O . TYR A 1 71 ? 2.761 -2.492 -6.604 1.00 97.75 71 TYR A O 1
ATOM 578 N N . TYR A 1 72 ? 4.372 -4.026 -6.264 1.00 97.44 72 TYR A N 1
ATOM 579 C CA . TYR A 1 72 ? 5.316 -3.478 -7.225 1.00 97.44 72 TYR A CA 1
ATOM 580 C C . TYR A 1 72 ? 4.938 -3.941 -8.629 1.00 97.44 72 TYR A C 1
ATOM 582 O O . TYR A 1 72 ? 4.594 -5.109 -8.811 1.00 97.44 72 TYR A O 1
ATOM 590 N N . VAL A 1 73 ? 4.999 -3.032 -9.598 1.00 97.06 73 VAL A N 1
ATOM 591 C CA . VAL A 1 73 ? 4.849 -3.346 -11.021 1.00 97.06 73 VAL A CA 1
ATOM 592 C C . VAL A 1 73 ? 6.218 -3.191 -11.671 1.00 97.06 73 VAL A C 1
ATOM 594 O O . VAL A 1 73 ? 6.798 -2.096 -11.657 1.00 97.06 73 VAL A O 1
ATOM 597 N N . ASP A 1 74 ? 6.727 -4.294 -12.211 1.00 95.56 74 ASP A N 1
ATOM 598 C CA . ASP A 1 74 ? 7.910 -4.277 -13.059 1.00 95.56 74 ASP A CA 1
ATOM 599 C C . ASP A 1 74 ? 7.524 -3.616 -14.387 1.00 95.56 74 ASP A C 1
ATOM 601 O O . ASP A 1 74 ? 6.601 -4.077 -15.051 1.00 95.56 74 ASP A O 1
ATOM 605 N N . LEU A 1 75 ? 8.143 -2.477 -14.709 1.00 94.38 75 LEU A N 1
ATOM 606 C CA . LEU A 1 75 ? 7.865 -1.777 -15.973 1.00 94.38 75 LEU A CA 1
ATOM 607 C C . LEU A 1 75 ? 8.875 -2.146 -17.066 1.00 94.38 75 LEU A C 1
ATOM 609 O O . LEU A 1 75 ? 8.681 -1.726 -18.202 1.00 94.38 75 LEU A O 1
ATOM 613 N N . ASP A 1 76 ? 9.929 -2.890 -16.722 1.00 95.25 76 ASP A N 1
ATOM 614 C CA . ASP A 1 76 ? 10.918 -3.397 -17.674 1.00 95.25 76 ASP A CA 1
ATOM 615 C C . ASP A 1 76 ? 10.502 -4.787 -18.201 1.00 95.25 76 ASP A C 1
ATOM 617 O O . ASP A 1 76 ? 10.907 -5.195 -19.289 1.00 95.25 76 ASP A O 1
ATOM 621 N N . ASP A 1 77 ? 9.644 -5.496 -17.459 1.00 96.38 77 ASP A N 1
ATOM 622 C CA . ASP A 1 77 ? 8.963 -6.714 -17.903 1.00 96.38 77 ASP A CA 1
ATOM 623 C C . ASP A 1 77 ? 7.806 -6.376 -18.879 1.00 96.38 77 ASP A C 1
ATOM 625 O O . ASP A 1 77 ? 6.892 -5.627 -18.509 1.00 96.38 77 ASP A O 1
ATOM 629 N N . PRO A 1 78 ? 7.784 -6.933 -20.110 1.00 96.69 78 PRO A N 1
ATOM 630 C CA . PRO A 1 78 ? 6.732 -6.664 -21.096 1.00 96.69 78 PRO A CA 1
ATOM 631 C C . PRO A 1 78 ? 5.330 -7.112 -20.650 1.00 96.69 78 PRO A C 1
ATOM 633 O O . PRO A 1 78 ? 4.337 -6.530 -21.088 1.00 96.69 78 PRO A O 1
ATOM 636 N N . ASP A 1 79 ? 5.230 -8.089 -19.746 1.00 97.69 79 ASP A N 1
ATOM 637 C CA . ASP A 1 79 ? 3.965 -8.566 -19.175 1.00 97.69 79 ASP A CA 1
ATOM 638 C C . ASP A 1 79 ? 3.526 -7.740 -17.946 1.00 97.69 79 ASP A C 1
ATOM 640 O O . ASP A 1 79 ? 2.466 -7.977 -17.341 1.00 97.69 79 ASP A O 1
ATOM 644 N N . LEU A 1 80 ? 4.326 -6.734 -17.571 1.00 96.12 80 LEU A N 1
ATOM 645 C CA . LEU A 1 80 ? 4.116 -5.845 -16.432 1.00 96.12 80 LEU A CA 1
ATOM 646 C C . LEU A 1 80 ? 3.910 -6.622 -15.133 1.00 96.12 80 LEU A C 1
ATOM 648 O O . LEU A 1 80 ? 2.924 -6.427 -14.410 1.00 96.12 80 LEU A O 1
ATOM 652 N N . LYS A 1 81 ? 4.794 -7.581 -14.859 1.00 97.69 81 LYS A N 1
ATOM 653 C CA . LYS A 1 81 ? 4.627 -8.515 -13.746 1.00 97.69 81 LYS A CA 1
ATOM 654 C C . LYS A 1 81 ? 4.461 -7.786 -12.409 1.00 97.69 81 LYS A C 1
ATOM 656 O O . LYS A 1 81 ? 5.130 -6.798 -12.104 1.00 97.69 81 LYS A O 1
ATOM 661 N N . ARG A 1 82 ? 3.523 -8.281 -11.591 1.00 97.69 82 ARG A N 1
ATOM 662 C CA . ARG A 1 82 ? 3.192 -7.702 -10.282 1.00 97.69 82 ARG A CA 1
ATOM 663 C C . ARG A 1 82 ? 3.791 -8.537 -9.165 1.00 97.69 82 ARG A C 1
ATOM 665 O O . ARG A 1 82 ? 3.555 -9.741 -9.087 1.00 97.69 82 ARG A O 1
ATOM 672 N N . HIS A 1 83 ? 4.505 -7.877 -8.265 1.00 97.69 83 HIS A N 1
ATOM 673 C CA . HIS A 1 83 ? 5.169 -8.500 -7.129 1.00 97.69 83 HIS A CA 1
ATOM 674 C C . HIS A 1 83 ? 4.554 -7.987 -5.822 1.00 97.69 83 HIS A C 1
ATOM 676 O O . HIS A 1 83 ? 4.594 -6.778 -5.570 1.00 97.69 83 HIS A O 1
ATOM 682 N N . PRO A 1 84 ? 3.970 -8.861 -4.980 1.00 97.94 84 PRO A N 1
ATOM 683 C CA . PRO A 1 84 ? 3.436 -8.436 -3.694 1.00 97.94 84 PRO A CA 1
ATOM 684 C C . PRO A 1 84 ? 4.570 -7.939 -2.796 1.00 97.94 84 PRO A C 1
ATOM 686 O O . PRO A 1 84 ? 5.610 -8.588 -2.664 1.00 97.94 84 PRO A O 1
ATOM 689 N N . LYS A 1 85 ? 4.362 -6.791 -2.152 1.00 97.88 85 LYS A N 1
ATOM 690 C CA . LYS A 1 85 ? 5.252 -6.309 -1.092 1.00 97.88 85 LYS A CA 1
ATOM 691 C C . LYS A 1 85 ? 4.874 -6.941 0.240 1.00 97.88 85 LYS A C 1
ATOM 693 O O . LYS A 1 85 ? 3.787 -7.501 0.406 1.00 97.88 85 LYS A O 1
ATOM 698 N N . LEU A 1 86 ? 5.750 -6.807 1.229 1.00 98.00 86 LEU A N 1
ATOM 699 C CA . LEU A 1 86 ? 5.479 -7.260 2.590 1.00 98.00 86 LEU A CA 1
ATOM 700 C C . LEU A 1 86 ? 4.183 -6.647 3.145 1.00 98.00 86 LEU A C 1
ATOM 702 O O . LEU A 1 86 ? 3.386 -7.349 3.767 1.00 98.00 86 LEU A O 1
ATOM 706 N N . SER A 1 87 ? 3.933 -5.367 2.868 1.00 97.44 87 SER A N 1
ATOM 707 C CA . SER A 1 87 ? 2.685 -4.689 3.218 1.00 97.44 87 SER A CA 1
ATOM 708 C C . SER A 1 87 ? 1.440 -5.341 2.607 1.00 97.44 87 SER A C 1
ATOM 710 O O . SER A 1 87 ? 0.409 -5.375 3.277 1.00 97.44 87 SER A O 1
ATOM 712 N N . ALA A 1 88 ? 1.517 -5.929 1.406 1.00 97.62 88 ALA A N 1
ATOM 713 C CA . ALA A 1 88 ? 0.403 -6.668 0.806 1.00 97.62 88 ALA A CA 1
ATOM 714 C C . ALA A 1 88 ? 0.075 -7.935 1.602 1.00 97.62 88 ALA A C 1
ATOM 716 O O . ALA A 1 88 ? -1.090 -8.192 1.919 1.00 97.62 88 ALA A O 1
ATOM 717 N N . HIS A 1 89 ? 1.106 -8.705 1.962 1.00 97.44 89 HIS A N 1
ATOM 718 C CA . HIS A 1 89 ? 0.950 -9.909 2.777 1.00 97.44 89 HIS A CA 1
ATOM 719 C C . HIS A 1 89 ? 0.389 -9.574 4.158 1.00 97.44 89 HIS A C 1
ATOM 721 O O . HIS A 1 89 ? -0.609 -10.163 4.575 1.00 97.44 89 HIS A O 1
ATOM 727 N N . TRP A 1 90 ? 0.976 -8.579 4.828 1.00 96.94 90 TRP A N 1
ATOM 728 C CA . TRP A 1 90 ? 0.515 -8.110 6.130 1.00 96.94 90 TRP A CA 1
ATOM 729 C C . TRP A 1 90 ? -0.942 -7.638 6.079 1.00 96.94 90 TRP A C 1
ATOM 731 O O . TRP A 1 90 ? -1.756 -8.055 6.901 1.00 96.94 90 TRP A O 1
ATOM 741 N N . TYR A 1 91 ? -1.301 -6.815 5.087 1.00 96.00 91 TYR A N 1
ATOM 742 C CA . TYR A 1 91 ? -2.658 -6.286 4.958 1.00 96.00 91 TYR A CA 1
ATOM 743 C C . TYR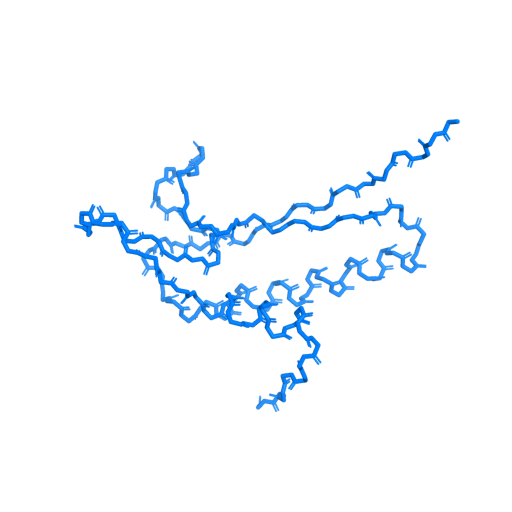 A 1 91 ? -3.669 -7.404 4.675 1.00 96.00 91 TYR A C 1
ATOM 745 O O . TYR A 1 91 ? -4.743 -7.426 5.273 1.00 96.00 91 TYR A O 1
ATOM 753 N N . SER A 1 92 ? -3.313 -8.395 3.847 1.00 96.12 92 SER A N 1
ATOM 754 C CA . SER A 1 92 ? -4.164 -9.571 3.630 1.00 96.12 92 SER A CA 1
ATOM 755 C C . SER A 1 92 ? -4.379 -10.383 4.910 1.00 96.12 92 SER A C 1
ATOM 757 O O . SER A 1 92 ? -5.508 -10.800 5.169 1.00 96.12 92 SER A O 1
ATOM 759 N N . GLN A 1 93 ? -3.333 -10.606 5.709 1.00 95.88 93 GLN A N 1
ATOM 760 C CA . GLN A 1 93 ? -3.432 -11.330 6.981 1.00 95.88 93 GLN A CA 1
ATOM 761 C C . GLN A 1 93 ? -4.286 -10.568 7.999 1.00 95.88 93 GLN A C 1
ATOM 763 O O . GLN A 1 93 ? -5.168 -11.158 8.625 1.00 95.88 93 GLN A O 1
ATOM 768 N N . PHE A 1 94 ? -4.084 -9.250 8.097 1.00 94.06 94 PHE A N 1
ATOM 769 C CA . PHE A 1 94 ? -4.893 -8.360 8.925 1.00 94.06 94 PHE A CA 1
ATOM 770 C C . PHE A 1 94 ? -6.384 -8.458 8.565 1.00 94.06 94 PHE A C 1
ATOM 772 O O . PHE A 1 94 ? -7.216 -8.691 9.442 1.00 94.06 94 PHE A O 1
ATOM 779 N N . LEU A 1 95 ? -6.728 -8.362 7.275 1.00 92.75 95 LEU A N 1
ATOM 780 C CA . LEU A 1 95 ? -8.116 -8.474 6.810 1.00 92.75 95 LEU A CA 1
ATOM 781 C C . LEU A 1 95 ? -8.724 -9.857 7.085 1.00 92.75 95 LEU A C 1
ATOM 783 O O . LEU A 1 95 ? -9.906 -9.957 7.408 1.00 92.75 95 LEU A O 1
ATOM 787 N N . LYS A 1 96 ? -7.913 -10.919 7.012 1.00 94.06 96 LYS A N 1
ATOM 788 C CA . LYS A 1 96 ? -8.310 -12.294 7.360 1.00 94.06 96 LYS A CA 1
ATOM 789 C C . LYS A 1 96 ? -8.391 -12.546 8.871 1.00 94.06 96 LYS A C 1
ATOM 791 O O . LYS A 1 96 ? -8.727 -13.659 9.264 1.00 94.06 96 LYS A O 1
ATOM 796 N N . ARG A 1 97 ? -8.095 -11.546 9.713 1.00 84.12 97 ARG A N 1
ATOM 797 C CA . ARG A 1 97 ? -8.032 -11.657 11.183 1.00 84.12 97 ARG A CA 1
ATOM 798 C C . ARG A 1 97 ? -7.059 -12.735 11.672 1.00 84.12 97 ARG A C 1
ATOM 800 O O . ARG A 1 97 ? -7.285 -13.351 12.710 1.00 84.12 97 ARG A O 1
ATOM 807 N N . GLN A 1 98 ? -5.980 -12.975 10.932 1.00 73.12 98 GLN A N 1
ATOM 808 C CA . GLN A 1 98 ? -4.915 -13.857 11.397 1.00 73.12 98 GLN A C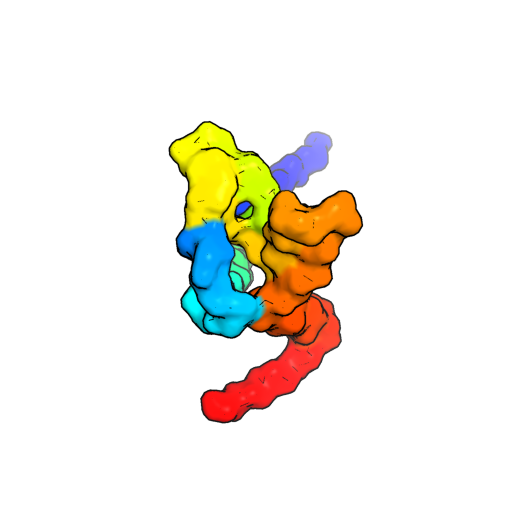A 1
ATOM 809 C C . GLN A 1 98 ? -4.063 -13.097 12.422 1.00 73.12 98 GLN A C 1
ATOM 811 O O . GLN A 1 98 ? -3.612 -11.984 12.148 1.00 73.12 98 GLN A O 1
ATOM 816 N N . ASN A 1 99 ? -3.858 -13.677 13.609 1.00 54.75 99 ASN A N 1
ATOM 817 C CA . ASN A 1 99 ? -2.940 -13.121 14.602 1.00 54.75 99 ASN A CA 1
ATOM 818 C C . ASN A 1 99 ? -1.520 -13.197 14.038 1.00 54.75 99 ASN A C 1
ATOM 820 O O . ASN A 1 99 ? -0.934 -14.273 13.956 1.00 54.75 99 ASN A O 1
ATOM 824 N N . ILE A 1 100 ? -0.975 -12.051 13.634 1.00 57.25 100 ILE A N 1
ATOM 825 C CA . ILE A 1 100 ? 0.432 -11.942 13.262 1.00 57.25 100 ILE A CA 1
ATOM 826 C C . ILE A 1 100 ? 1.206 -11.949 14.576 1.00 57.25 100 ILE A C 1
ATOM 828 O O . ILE A 1 100 ? 1.279 -10.927 15.259 1.00 57.25 100 ILE A O 1
ATOM 832 N N . THR A 1 101 ? 1.697 -13.123 14.966 1.00 43.16 101 THR A N 1
ATOM 833 C CA . THR A 1 101 ? 2.553 -13.297 16.139 1.00 43.16 101 THR A CA 1
ATOM 834 C C . THR A 1 101 ? 3.720 -12.323 16.018 1.00 43.16 101 THR A C 1
ATOM 836 O O . THR A 1 101 ? 4.459 -12.353 15.034 1.00 43.16 101 THR A O 1
ATOM 839 N N . ALA A 1 102 ? 3.832 -11.403 16.975 1.00 38.00 102 ALA A N 1
ATOM 840 C CA . ALA A 1 102 ? 4.989 -10.531 17.074 1.00 38.00 102 ALA A CA 1
ATOM 841 C C . ALA A 1 102 ? 6.211 -11.417 17.346 1.00 38.00 102 ALA A C 1
ATOM 843 O O . ALA A 1 102 ? 6.215 -12.154 18.331 1.00 38.00 102 ALA A O 1
ATOM 844 N N . VAL A 1 103 ? 7.184 -11.383 16.436 1.00 36.38 103 VAL A N 1
ATOM 845 C CA . VAL A 1 103 ? 8.560 -11.813 16.713 1.00 36.38 103 VAL A CA 1
ATOM 8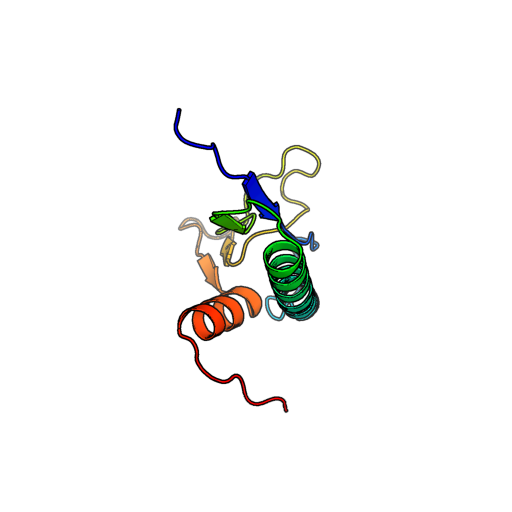46 C C . VAL A 1 103 ? 9.267 -10.661 17.407 1.00 36.38 103 VAL A C 1
ATOM 848 O O . VAL A 1 103 ? 9.060 -9.510 16.948 1.00 36.38 103 VAL A O 1
#

Foldseek 3Di:
DDPDADEAEDFDKDFLPDDLQPVVRLVVVVVVVVVVVVVVVVPHRHDYYDYPDQEFDQDPVQGNRIGGHQWYFDPVDPVRDTHGGPNNVSVVCVVVVNPPPDD

Organism: Rosa chinensis (NCBI:txid74649)

InterPro domains:
  IPR001360 Glycoside hydrolase family 1 [PF00232] (15-98)
  IPR001360 Glycoside hydrolase family 1 [PR00131] (22-33)
  IPR001360 Glycoside hydrolase family 1 [PR00131] (43-60)
  IPR001360 Glycoside hydrolase family 1 [PR00131] (67-79)
  IPR001360 Glycoside hydrolase family 1 [PTHR10353] (11-99)
  IPR017853 Glycoside hydrolase superfamily [SSF51445] (20-100)

pLDDT: mean 89.37, std 13.44, range [36.38, 98.0]

Secondary structure (DSSP, 8-state):
---PPEEEEE---EETTS-S--HHHHHHHHHHHHHHHHHHHTT--EEEEEES-SB---BTTTBTSEE--SEEE-SSSTT--EEE-HHHHHHHHHHTT------

Solvent-accessible surface area (backbone atoms only — not comparable to full-atom values): 6029 Å² total; per-residue (Å²): 133,83,82,82,57,44,71,48,74,50,59,61,83,41,57,49,90,53,66,55,75,36,59,69,48,41,54,47,52,55,50,48,54,51,51,50,53,53,41,46,73,71,68,46,62,63,74,48,78,47,69,40,31,67,50,42,52,80,37,95,91,53,40,74,52,41,27,40,28,30,19,46,54,39,83,88,44,94,83,45,50,74,43,76,19,46,38,35,56,51,52,52,36,54,75,70,67,51,85,78,77,83,126